Protein AF-A0A1Q8LW53-F1 (afdb_monomer_lite)

pLDDT: mean 89.35, std 13.39, range [39.31, 97.88]

Secondary structure (DSSP, 8-state):
-PPP-----GGGEE-TTT-PBEESSPPTT--GGG-SPPS-EETTSPPPPP-TTS--PPPEE---

Structure (mmCIF, N/CA/C/O backbone):
data_AF-A0A1Q8LW53-F1
#
_entry.id   AF-A0A1Q8LW53-F1
#
loop_
_atom_site.group_PDB
_atom_site.id
_atom_site.type_symbol
_atom_site.label_atom_id
_atom_site.label_alt_id
_atom_site.label_comp_id
_atom_site.label_asym_id
_atom_site.label_entity_id
_atom_site.label_seq_id
_atom_site.pdbx_PDB_ins_code
_atom_site.Cartn_x
_atom_site.Cartn_y
_atom_site.Cartn_z
_atom_site.occupancy
_atom_site.B_iso_or_equiv
_atom_site.auth_seq_id
_atom_site.auth_comp_id
_atom_site.auth_asym_id
_atom_site.auth_atom_id
_atom_site.pdbx_PDB_model_num
ATOM 1 N N . MET A 1 1 ? -2.075 29.129 15.089 1.00 39.31 1 MET A N 1
ATOM 2 C CA . MET A 1 1 ? -2.386 27.761 15.550 1.00 39.31 1 MET A CA 1
ATOM 3 C C . MET A 1 1 ? -2.112 26.826 14.389 1.00 39.31 1 MET A C 1
ATOM 5 O O . MET A 1 1 ? -2.958 26.675 13.522 1.00 39.31 1 MET A O 1
ATOM 9 N N . THR A 1 2 ? -0.894 26.303 14.286 1.00 48.09 2 THR A N 1
ATOM 10 C CA . THR A 1 2 ? -0.581 25.248 13.317 1.00 48.09 2 THR A CA 1
ATOM 11 C C . THR A 1 2 ? -1.216 23.979 13.865 1.00 48.09 2 THR A C 1
ATOM 13 O O . THR A 1 2 ? -0.892 23.592 14.987 1.00 48.09 2 THR A O 1
ATOM 16 N N . ALA A 1 3 ? -2.167 23.386 13.142 1.00 54.06 3 ALA A N 1
ATOM 17 C CA . ALA A 1 3 ? -2.668 22.063 13.488 1.00 54.06 3 ALA A CA 1
ATOM 18 C C . ALA A 1 3 ? -1.453 21.134 13.586 1.00 54.06 3 ALA A C 1
ATOM 20 O O . ALA A 1 3 ? -0.677 21.032 12.633 1.00 54.06 3 ALA A O 1
ATOM 21 N N . ALA A 1 4 ? -1.228 20.538 14.757 1.00 55.62 4 ALA A N 1
ATOM 22 C CA . ALA A 1 4 ? -0.290 19.437 14.856 1.00 55.62 4 ALA A CA 1
ATOM 23 C C . ALA A 1 4 ? -0.802 18.380 13.876 1.00 55.62 4 ALA A C 1
ATOM 25 O O . ALA A 1 4 ? -1.935 17.930 14.019 1.00 55.62 4 ALA A O 1
ATOM 26 N N . ALA A 1 5 ? -0.027 18.070 12.834 1.00 59.28 5 ALA A N 1
ATOM 27 C CA . ALA A 1 5 ? -0.338 16.940 11.977 1.00 59.28 5 ALA A CA 1
ATOM 28 C C . ALA A 1 5 ? -0.450 15.727 12.902 1.00 59.28 5 ALA A C 1
ATOM 30 O O . ALA A 1 5 ? 0.532 15.369 13.558 1.00 59.28 5 ALA A O 1
ATOM 31 N N . GLU A 1 6 ? -1.658 15.188 13.029 1.00 65.69 6 GLU A N 1
ATOM 32 C CA . GLU A 1 6 ? -1.913 14.016 13.846 1.00 65.69 6 GLU A CA 1
ATOM 33 C C . GLU A 1 6 ? -1.049 12.897 13.263 1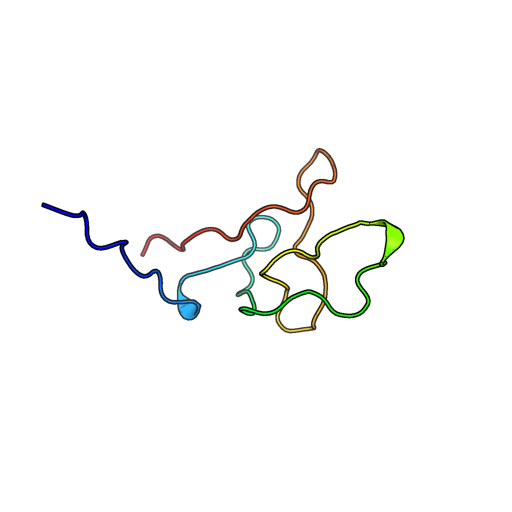.00 65.69 6 GLU A C 1
ATOM 35 O O . GLU A 1 6 ? -1.201 12.493 12.109 1.00 65.69 6 GLU A O 1
ATOM 40 N N . ARG A 1 7 ? -0.001 12.521 13.999 1.00 74.62 7 ARG A N 1
ATOM 41 C CA . ARG A 1 7 ? 0.925 11.485 13.558 1.00 74.62 7 ARG A CA 1
ATOM 42 C C . ARG A 1 7 ? 0.220 10.159 13.763 1.00 74.62 7 ARG A C 1
ATOM 44 O O . ARG A 1 7 ? 0.111 9.687 14.889 1.00 74.62 7 ARG A O 1
ATOM 51 N N . VAL A 1 8 ? -0.253 9.586 12.667 1.00 81.56 8 VAL A N 1
ATOM 52 C CA . VAL A 1 8 ? -0.819 8.243 12.658 1.00 81.56 8 VAL A CA 1
ATOM 53 C C . VAL A 1 8 ? 0.313 7.238 12.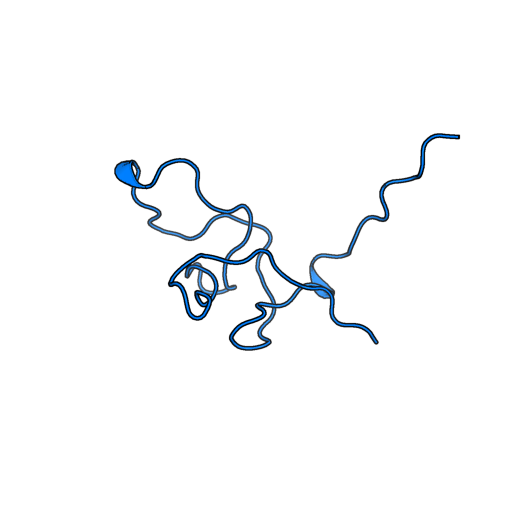842 1.00 81.56 8 VAL A C 1
ATOM 55 O O . VAL A 1 8 ? 1.292 7.231 12.091 1.00 81.56 8 VAL A O 1
ATOM 58 N N . GLU A 1 9 ? 0.183 6.385 13.851 1.00 89.56 9 GLU A N 1
ATOM 59 C CA . GLU A 1 9 ? 1.119 5.291 14.084 1.00 89.56 9 GLU A CA 1
ATOM 60 C C . GLU A 1 9 ? 1.038 4.273 12.941 1.00 89.56 9 GLU A C 1
ATOM 62 O O . GLU A 1 9 ? -0.045 3.813 12.584 1.00 89.56 9 GLU A O 1
ATOM 67 N N . LEU A 1 10 ? 2.185 3.833 12.408 1.00 91.25 10 LEU A N 1
ATOM 68 C CA . LEU A 1 10 ? 2.231 2.830 11.329 1.00 91.25 10 LEU A CA 1
ATOM 69 C C . LEU A 1 10 ? 1.478 1.540 11.702 1.00 91.25 10 LEU A C 1
ATOM 71 O O . LEU A 1 10 ? 0.908 0.868 10.848 1.00 91.25 10 LEU A O 1
ATOM 75 N N . SER A 1 11 ? 1.455 1.201 12.992 1.00 91.19 11 SER A N 1
ATOM 76 C CA . SER A 1 11 ? 0.727 0.041 13.515 1.00 91.19 11 SER A CA 1
ATOM 77 C C . SER A 1 11 ? -0.801 0.150 13.401 1.00 91.19 11 SER A C 1
ATOM 79 O O . SER A 1 11 ? -1.478 -0.876 13.479 1.00 91.19 11 SER A O 1
ATOM 81 N N . ALA A 1 12 ? -1.335 1.356 13.193 1.00 93.62 12 ALA A N 1
ATOM 82 C CA . ALA A 1 12 ? -2.751 1.619 12.965 1.00 93.62 12 ALA A CA 1
ATOM 83 C C . ALA A 1 12 ? -3.137 1.577 11.476 1.00 93.62 12 ALA A C 1
ATOM 85 O O . ALA A 1 12 ? -4.319 1.672 11.162 1.00 93.62 12 ALA A O 1
ATOM 86 N N . LEU A 1 13 ? -2.172 1.415 10.563 1.00 96.06 13 LEU A N 1
ATOM 87 C CA . LEU A 1 13 ? -2.396 1.441 9.120 1.00 96.06 13 LEU A CA 1
ATOM 88 C C . LEU A 1 13 ? -2.534 0.033 8.523 1.00 96.06 13 LEU A C 1
ATOM 90 O O . LEU A 1 13 ? -1.715 -0.862 8.764 1.00 96.06 13 LEU A O 1
ATOM 94 N N . VAL A 1 14 ? -3.549 -0.149 7.677 1.00 97.12 14 VAL A N 1
ATOM 95 C CA . VAL A 1 14 ? -3.827 -1.403 6.963 1.00 97.12 14 VAL A CA 1
ATOM 96 C C . VAL A 1 14 ? -4.064 -1.178 5.473 1.00 97.12 14 VAL A C 1
ATOM 98 O O . VAL A 1 14 ? -4.449 -0.099 5.023 1.00 97.12 14 VAL A O 1
ATOM 101 N N . CYS A 1 15 ? -3.844 -2.231 4.689 1.00 97.56 15 CYS A N 1
ATOM 102 C CA . CYS A 1 15 ? -4.221 -2.259 3.284 1.00 97.56 15 CYS A CA 1
ATOM 103 C C . CYS A 1 15 ? -5.751 -2.314 3.150 1.00 97.56 15 CYS A C 1
ATOM 105 O O . CYS A 1 15 ? -6.355 -3.245 3.689 1.00 97.56 15 CYS A O 1
ATOM 107 N N . PRO A 1 16 ? -6.385 -1.412 2.381 1.00 96.44 16 PRO A N 1
ATOM 108 C CA . PRO A 1 16 ? -7.840 -1.408 2.238 1.00 96.44 16 PRO A CA 1
ATOM 109 C C . PRO A 1 16 ? -8.380 -2.628 1.475 1.00 96.44 16 PRO A C 1
ATOM 111 O O . PRO A 1 16 ? -9.533 -2.994 1.670 1.00 96.44 16 PRO A O 1
ATOM 114 N N . GLY A 1 17 ? -7.567 -3.286 0.638 1.00 96.12 17 GLY A N 1
ATOM 115 C CA . GLY A 1 17 ? -8.019 -4.440 -0.147 1.00 96.12 17 GLY A CA 1
ATOM 116 C C . GLY A 1 17 ? -8.038 -5.769 0.615 1.00 96.12 17 GLY A C 1
ATOM 117 O O . GLY A 1 17 ? -8.883 -6.615 0.341 1.00 96.12 17 GLY A O 1
ATOM 118 N N . CYS A 1 18 ? -7.134 -5.979 1.579 1.00 96.81 18 CYS A N 1
ATOM 119 C CA . CYS A 1 18 ? -7.053 -7.250 2.318 1.00 96.81 18 CYS A CA 1
ATOM 120 C C . CYS A 1 18 ? -7.053 -7.116 3.848 1.00 96.81 18 CYS A C 1
ATOM 122 O O . CYS A 1 18 ? -6.986 -8.129 4.544 1.00 96.81 18 CYS A O 1
ATOM 124 N N . GLY A 1 19 ? -7.073 -5.894 4.388 1.00 95.75 19 GLY A N 1
ATOM 125 C CA . GLY A 1 19 ? -7.073 -5.618 5.828 1.00 95.75 19 GLY A CA 1
ATOM 126 C C . GLY A 1 19 ? -5.765 -5.949 6.554 1.00 95.75 19 GLY A C 1
ATOM 127 O O . GLY A 1 19 ? -5.696 -5.842 7.777 1.00 95.75 19 GLY A O 1
ATOM 128 N N . ARG A 1 20 ? -4.713 -6.367 5.838 1.00 96.38 20 ARG A N 1
ATOM 129 C CA . ARG A 1 20 ? -3.420 -6.712 6.448 1.00 96.38 20 ARG A CA 1
ATOM 130 C C . ARG A 1 20 ? -2.611 -5.453 6.792 1.00 96.38 20 ARG A C 1
ATOM 132 O O . ARG A 1 20 ? -2.688 -4.478 6.041 1.00 96.38 20 ARG A O 1
ATOM 139 N N . PRO A 1 21 ? -1.787 -5.480 7.859 1.00 96.12 21 PRO A N 1
ATOM 140 C CA . PRO A 1 21 ? -0.893 -4.374 8.192 1.00 96.12 21 PRO A CA 1
ATOM 141 C C . PRO A 1 21 ? 0.078 -4.036 7.057 1.00 96.12 21 PRO A C 1
ATOM 143 O O . PRO A 1 21 ? 0.552 -4.934 6.352 1.00 96.12 21 PRO A O 1
ATOM 146 N N . VAL A 1 22 ? 0.413 -2.754 6.930 1.00 97.44 22 VAL A N 1
ATOM 147 C CA . VAL A 1 22 ? 1.385 -2.259 5.941 1.00 97.44 22 VAL A CA 1
ATOM 148 C C . VAL A 1 22 ? 2.796 -2.133 6.527 1.00 97.44 22 VAL A C 1
ATOM 150 O O . VAL A 1 22 ? 2.995 -2.232 7.742 1.00 97.44 22 VAL A O 1
ATOM 153 N N . ALA A 1 23 ? 3.777 -1.937 5.652 1.00 97.12 23 ALA A N 1
ATOM 154 C CA . ALA A 1 23 ? 5.130 -1.503 5.971 1.00 97.12 23 ALA A CA 1
ATOM 155 C C . ALA A 1 23 ? 5.334 -0.058 5.489 1.00 97.12 23 ALA A C 1
ATOM 157 O O . ALA A 1 23 ? 4.820 0.331 4.439 1.00 97.12 23 ALA A O 1
ATOM 158 N N . GLY A 1 24 ? 6.071 0.738 6.269 1.00 95.75 24 GLY A N 1
ATOM 159 C CA . GLY A 1 24 ? 6.388 2.143 5.977 1.00 95.75 24 GLY A CA 1
ATOM 160 C C . GLY A 1 24 ? 7.549 2.296 4.997 1.00 95.75 24 GLY A C 1
ATOM 161 O O . GLY A 1 24 ? 8.421 3.136 5.206 1.00 95.75 24 GLY A O 1
ATOM 162 N N . GLU A 1 25 ? 7.598 1.431 3.989 1.00 95.94 25 GLU A N 1
ATOM 163 C CA . GLU A 1 25 ? 8.644 1.389 2.978 1.00 95.94 25 GLU A CA 1
ATOM 164 C C . GLU A 1 25 ? 8.055 1.089 1.590 1.00 95.94 25 GLU A C 1
ATOM 166 O O . GLU A 1 25 ? 7.008 0.433 1.487 1.00 95.94 25 GLU A O 1
ATOM 171 N N . PRO A 1 26 ? 8.717 1.545 0.512 1.00 96.38 26 PRO A N 1
ATOM 172 C CA . PRO A 1 26 ? 8.311 1.235 -0.852 1.00 96.38 26 PRO A CA 1
ATOM 173 C C . PRO A 1 26 ? 8.266 -0.269 -1.156 1.00 96.38 26 PRO A C 1
ATOM 175 O O . PRO A 1 26 ? 9.052 -1.033 -0.595 1.00 96.38 26 PRO A O 1
ATOM 178 N N . PRO A 1 27 ? 7.411 -0.710 -2.096 1.00 96.88 27 PRO A N 1
ATOM 179 C CA . PRO A 1 27 ? 7.406 -2.097 -2.540 1.00 96.88 27 PRO A CA 1
ATOM 180 C C . PRO A 1 27 ? 8.726 -2.479 -3.220 1.00 96.88 27 PRO A C 1
ATOM 182 O O . PRO A 1 27 ? 9.346 -1.688 -3.938 1.00 96.88 27 PRO A O 1
ATOM 185 N N . THR A 1 28 ? 9.126 -3.734 -3.042 1.00 96.44 28 THR A N 1
ATOM 186 C CA . THR 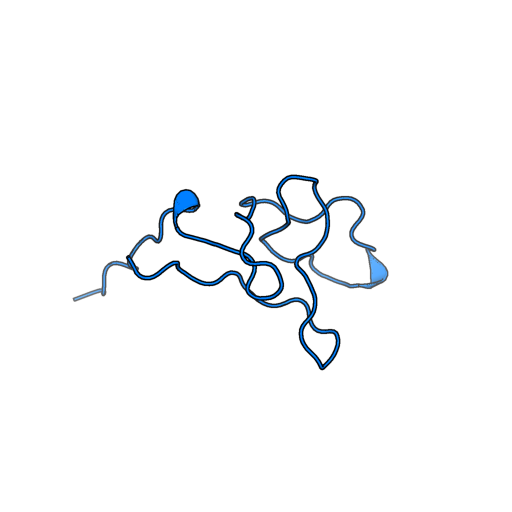A 1 28 ? 10.312 -4.307 -3.680 1.00 96.44 28 THR A CA 1
ATOM 187 C C . THR A 1 28 ? 10.064 -4.516 -5.174 1.00 96.44 28 THR A C 1
ATOM 189 O O . THR A 1 28 ? 9.015 -5.010 -5.582 1.00 96.44 28 THR A O 1
ATOM 192 N N . GLY A 1 29 ? 11.050 -4.167 -6.007 1.00 92.75 29 GLY A N 1
ATOM 193 C CA . GLY A 1 29 ? 10.987 -4.401 -7.454 1.00 92.75 29 GLY A CA 1
ATOM 194 C C . GLY A 1 29 ? 10.066 -3.447 -8.218 1.00 92.75 29 GLY A C 1
ATOM 195 O O . GLY A 1 29 ? 9.623 -3.784 -9.317 1.00 92.75 29 GLY A O 1
ATOM 196 N N . TRP A 1 30 ? 9.766 -2.268 -7.659 1.00 92.38 30 TRP A N 1
ATOM 197 C CA . TRP A 1 30 ? 8.994 -1.245 -8.363 1.00 92.38 30 TRP A CA 1
ATOM 198 C C . TRP A 1 30 ? 9.672 -0.865 -9.694 1.00 92.38 30 TRP A C 1
ATOM 200 O O . TRP A 1 30 ? 10.848 -0.498 -9.684 1.00 92.38 30 TRP A O 1
ATOM 210 N N . PRO A 1 31 ? 8.978 -0.945 -10.845 1.00 90.69 31 PRO A N 1
ATOM 211 C CA . PRO A 1 31 ? 9.607 -0.661 -12.130 1.00 90.69 31 PRO A CA 1
ATOM 212 C C . PRO A 1 31 ? 9.963 0.823 -12.273 1.00 90.69 31 PRO A C 1
ATOM 214 O O . PRO A 1 31 ? 9.082 1.666 -12.132 1.00 90.69 31 PRO A O 1
ATOM 217 N N . ASP A 1 32 ? 11.187 1.151 -12.699 1.00 89.50 32 ASP A N 1
ATOM 218 C CA . ASP A 1 32 ? 11.605 2.547 -12.949 1.00 89.50 32 ASP A CA 1
ATOM 219 C C . ASP A 1 32 ? 10.650 3.285 -13.903 1.00 89.50 32 ASP A C 1
ATOM 221 O O . ASP A 1 32 ? 10.299 4.450 -13.710 1.00 89.50 32 ASP A O 1
ATOM 225 N N . ARG A 1 33 ? 10.150 2.569 -14.919 1.00 93.19 33 ARG A N 1
ATOM 226 C CA . ARG A 1 33 ? 9.180 3.092 -15.895 1.00 93.19 33 ARG A CA 1
ATOM 227 C C . ARG A 1 33 ? 7.799 3.412 -15.309 1.00 93.19 33 ARG A C 1
ATOM 229 O O . ARG A 1 33 ? 7.013 4.075 -15.976 1.00 93.19 33 ARG A O 1
ATOM 236 N N . ALA A 1 34 ? 7.479 2.908 -14.116 1.00 87.69 34 ALA A N 1
ATOM 237 C CA . ALA A 1 34 ? 6.218 3.165 -13.419 1.00 87.69 34 ALA A CA 1
ATOM 238 C C . ALA A 1 34 ? 6.264 4.457 -12.581 1.00 87.69 34 ALA A C 1
ATOM 240 O O . ALA A 1 34 ? 5.277 4.811 -11.938 1.00 87.69 34 ALA A O 1
ATOM 241 N N . GLY A 1 35 ? 7.388 5.181 -12.607 1.00 91.19 35 GLY A N 1
ATOM 242 C CA . GLY A 1 35 ? 7.560 6.435 -11.886 1.00 91.19 35 GLY A CA 1
ATOM 243 C C . GLY A 1 35 ? 7.846 6.222 -10.401 1.00 91.19 35 GLY A C 1
ATOM 244 O O . GLY A 1 35 ? 8.379 5.191 -9.995 1.00 91.19 35 GLY A O 1
ATOM 245 N N . ARG A 1 36 ? 7.515 7.224 -9.579 1.00 92.81 36 ARG A N 1
ATOM 246 C CA . ARG A 1 36 ? 7.808 7.205 -8.140 1.00 92.81 36 ARG A CA 1
ATOM 247 C C . ARG A 1 36 ? 7.058 6.053 -7.452 1.00 92.81 36 ARG A C 1
ATOM 249 O O . ARG A 1 36 ? 5.842 5.964 -7.624 1.00 92.81 36 ARG A O 1
ATOM 256 N N . PRO A 1 37 ? 7.736 5.222 -6.643 1.00 93.31 37 PRO A N 1
ATOM 257 C CA . PRO A 1 37 ? 7.058 4.169 -5.909 1.00 93.31 37 PRO A CA 1
ATOM 258 C C . PRO A 1 37 ? 6.132 4.741 -4.820 1.00 93.31 37 PRO A C 1
ATOM 260 O O . PRO A 1 37 ? 6.396 5.831 -4.290 1.00 93.31 37 PRO A O 1
ATOM 263 N N . PRO A 1 38 ? 5.073 4.001 -4.445 1.00 93.88 38 PRO A N 1
ATOM 264 C CA . PRO A 1 38 ? 4.293 4.276 -3.244 1.00 93.88 38 PRO A CA 1
ATOM 265 C C . PRO A 1 38 ? 5.182 4.312 -1.997 1.00 93.88 38 PRO A C 1
ATOM 267 O O . PRO A 1 38 ? 6.220 3.654 -1.942 1.00 93.88 38 PRO A O 1
ATOM 270 N N . ALA A 1 39 ? 4.764 5.067 -0.982 1.00 95.31 39 ALA A N 1
ATOM 271 C CA . ALA A 1 39 ? 5.486 5.132 0.290 1.00 95.31 39 ALA A CA 1
ATOM 272 C C . ALA A 1 39 ? 5.272 3.887 1.169 1.00 95.31 39 ALA A C 1
ATOM 274 O O . ALA A 1 39 ? 6.059 3.652 2.082 1.00 95.31 39 ALA A O 1
ATOM 275 N N . PHE A 1 40 ? 4.219 3.114 0.890 1.00 96.88 40 PHE A N 1
ATOM 276 C CA . PHE A 1 40 ? 3.809 1.955 1.671 1.00 96.88 40 PHE A CA 1
ATOM 277 C C . PHE A 1 40 ? 3.721 0.698 0.811 1.00 96.88 40 PHE A C 1
ATOM 279 O O . PHE A 1 40 ? 3.403 0.743 -0.381 1.00 96.88 40 PHE A O 1
ATOM 286 N N . SER A 1 41 ? 3.941 -0.436 1.460 1.00 97.75 41 SER A N 1
ATOM 287 C CA . SER A 1 41 ? 3.863 -1.768 0.872 1.00 97.75 41 SER A CA 1
ATOM 288 C C . SER A 1 41 ? 3.237 -2.754 1.855 1.00 97.75 41 SER A C 1
ATOM 290 O O . SER A 1 41 ? 2.951 -2.432 3.013 1.00 97.75 41 SER A O 1
ATOM 292 N N . HIS A 1 42 ? 2.987 -3.974 1.398 1.00 97.88 42 HIS A N 1
ATOM 293 C CA . HIS A 1 42 ? 2.780 -5.092 2.302 1.00 97.88 42 HIS A CA 1
ATOM 294 C C . HIS A 1 42 ? 4.093 -5.464 2.993 1.00 97.88 42 HIS A C 1
ATOM 296 O O . HIS A 1 42 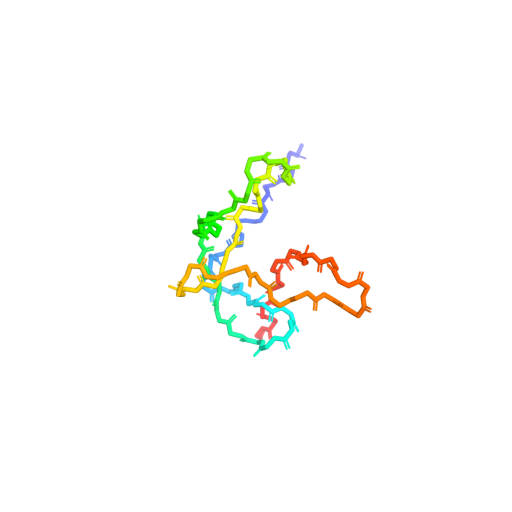? 5.179 -5.226 2.479 1.00 97.88 42 HIS A O 1
ATOM 302 N N . ARG A 1 43 ? 3.995 -6.104 4.162 1.00 96.44 43 ARG A N 1
ATOM 303 C CA . ARG A 1 43 ? 5.174 -6.533 4.938 1.00 96.44 43 ARG A CA 1
ATOM 304 C C . ARG A 1 43 ? 6.066 -7.550 4.226 1.00 96.44 43 ARG A C 1
ATOM 306 O O . ARG A 1 43 ? 7.199 -7.744 4.641 1.00 96.44 43 ARG A O 1
ATOM 313 N N . ASP A 1 44 ? 5.549 -8.218 3.201 1.00 96.19 44 ASP A N 1
ATOM 314 C CA . ASP A 1 44 ? 6.326 -9.104 2.331 1.00 96.19 44 ASP A CA 1
ATOM 315 C C . ASP A 1 44 ? 7.021 -8.351 1.178 1.00 96.19 44 ASP A C 1
ATOM 317 O O . ASP A 1 44 ? 7.633 -8.975 0.315 1.00 96.19 44 ASP A O 1
ATOM 321 N N . GLY A 1 45 ? 6.931 -7.018 1.154 1.00 96.56 45 GLY A N 1
ATOM 322 C CA . GLY A 1 45 ? 7.497 -6.152 0.126 1.00 96.56 45 GLY A CA 1
ATOM 323 C C . GLY A 1 45 ? 6.633 -6.026 -1.128 1.00 96.56 45 GLY A C 1
ATOM 324 O O . GLY A 1 45 ? 7.021 -5.306 -2.048 1.00 96.56 45 GLY A O 1
ATOM 325 N N . SER A 1 46 ? 5.475 -6.689 -1.204 1.00 96.50 46 SER A N 1
ATOM 326 C CA . SER A 1 46 ? 4.573 -6.551 -2.349 1.00 96.50 46 SER A CA 1
ATOM 327 C C . SER A 1 46 ? 3.807 -5.223 -2.329 1.00 96.50 46 SER A C 1
ATOM 329 O O . SER A 1 46 ? 3.625 -4.581 -1.292 1.00 96.50 46 SER A O 1
ATOM 331 N N . VAL A 1 47 ? 3.365 -4.776 -3.505 1.00 96.88 47 VAL A N 1
ATOM 332 C CA . VAL A 1 47 ? 2.496 -3.598 -3.630 1.00 96.88 47 VAL A CA 1
ATOM 333 C C . VAL A 1 47 ? 1.160 -3.838 -2.920 1.00 96.88 47 VAL A C 1
ATOM 335 O O . VAL A 1 47 ? 0.653 -4.958 -2.935 1.00 96.88 47 VAL A O 1
ATOM 338 N N . LEU A 1 48 ? 0.573 -2.794 -2.323 1.00 97.50 48 LEU A N 1
ATOM 339 C CA . LEU A 1 48 ? -0.766 -2.898 -1.735 1.00 97.50 48 LEU A CA 1
ATOM 340 C C . LEU A 1 48 ? -1.793 -3.368 -2.774 1.00 97.50 48 LEU A C 1
ATOM 342 O O . LEU A 1 48 ? -1.699 -3.008 -3.950 1.00 97.50 48 LEU A O 1
ATOM 346 N N . CYS A 1 49 ? -2.784 -4.143 -2.321 1.00 97.50 49 CYS A N 1
ATOM 347 C CA . CYS A 1 49 ? -3.875 -4.623 -3.168 1.00 97.50 49 CYS A CA 1
ATOM 348 C C . CYS A 1 49 ? -4.513 -3.458 -3.951 1.00 97.50 49 CYS A C 1
ATOM 350 O O . CYS A 1 49 ? -4.981 -2.507 -3.316 1.00 97.50 49 CYS A O 1
ATOM 352 N N . PRO A 1 50 ? -4.544 -3.522 -5.295 1.00 95.06 50 PRO A N 1
ATOM 353 C CA . PRO A 1 50 ? -5.166 -2.482 -6.099 1.00 95.06 50 PRO A CA 1
ATOM 354 C C . PRO A 1 50 ? -6.671 -2.351 -5.839 1.00 95.06 50 PRO A C 1
ATOM 356 O O . PRO A 1 50 ? -7.325 -3.322 -5.461 1.00 95.06 50 PRO A O 1
ATOM 359 N N . ASP A 1 51 ? -7.218 -1.161 -6.082 1.00 93.75 51 ASP A N 1
ATOM 360 C CA . ASP A 1 51 ? -8.666 -0.934 -6.109 1.00 93.75 51 ASP A CA 1
ATOM 361 C C . ASP A 1 51 ? -9.329 -1.574 -7.348 1.00 93.75 51 ASP A C 1
ATOM 363 O O . ASP A 1 51 ? -8.657 -2.093 -8.244 1.00 93.75 51 ASP A O 1
ATOM 367 N N . ASP A 1 52 ? -10.659 -1.477 -7.451 1.00 94.25 52 ASP A N 1
ATOM 368 C CA . ASP A 1 52 ? -11.434 -1.995 -8.596 1.00 94.25 52 ASP A CA 1
ATOM 369 C C . ASP A 1 52 ? -11.038 -1.372 -9.950 1.00 94.25 52 ASP A C 1
ATOM 371 O O . ASP A 1 52 ? -11.452 -1.833 -11.014 1.00 94.25 52 ASP A O 1
ATOM 375 N N . ARG A 1 53 ? -10.249 -0.295 -9.933 1.00 94.19 53 ARG A N 1
ATOM 376 C CA . ARG A 1 53 ? -9.732 0.403 -11.113 1.00 94.19 53 ARG A CA 1
ATOM 377 C C . ARG A 1 53 ? -8.245 0.117 -11.345 1.00 94.19 53 ARG A C 1
ATOM 379 O O . ARG A 1 53 ? -7.645 0.763 -12.204 1.00 94.19 53 ARG A O 1
ATOM 386 N N . GLY A 1 54 ? -7.655 -0.819 -10.603 1.00 92.06 54 GLY A N 1
ATOM 387 C CA . GLY A 1 54 ? -6.254 -1.219 -10.709 1.00 92.06 54 GLY A CA 1
ATOM 388 C C . GLY A 1 54 ? -5.256 -0.209 -10.137 1.00 92.06 54 GLY A C 1
ATOM 389 O O . GLY A 1 54 ? -4.067 -0.303 -10.438 1.00 92.06 54 GLY A O 1
ATOM 390 N N . ARG A 1 55 ? -5.696 0.771 -9.340 1.00 91.38 55 ARG A N 1
ATOM 391 C CA . ARG A 1 55 ? -4.811 1.771 -8.721 1.00 91.38 55 ARG A CA 1
ATOM 392 C C . ARG A 1 55 ? -4.289 1.260 -7.392 1.00 91.38 55 ARG A C 1
ATOM 394 O O . ARG A 1 55 ? -5.034 0.639 -6.645 1.00 91.38 55 ARG A O 1
ATOM 401 N N . VAL A 1 56 ? -3.044 1.595 -7.067 1.00 93.25 56 VAL A N 1
ATOM 402 C CA . VAL A 1 56 ? -2.481 1.332 -5.738 1.00 93.25 56 VAL A CA 1
ATOM 403 C C . VAL A 1 56 ? -3.045 2.368 -4.758 1.00 93.25 56 VAL A C 1
ATOM 405 O O . VAL A 1 56 ? -2.787 3.558 -4.955 1.00 93.25 56 VAL A O 1
ATOM 408 N N . PRO A 1 57 ? -3.834 1.960 -3.749 1.00 93.56 57 PRO A N 1
ATOM 409 C CA . PRO A 1 57 ? -4.405 2.891 -2.786 1.00 93.56 57 PRO A CA 1
ATOM 410 C C . PRO A 1 57 ? -3.376 3.296 -1.723 1.00 93.56 57 PRO A C 1
ATOM 412 O O . PRO A 1 57 ? -2.379 2.606 -1.5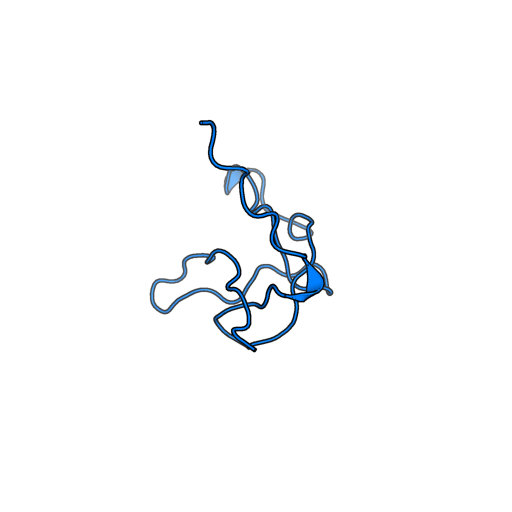07 1.00 93.56 57 PRO A O 1
ATOM 415 N N . GLU A 1 58 ? -3.662 4.385 -1.014 1.00 95.75 58 GLU A N 1
ATOM 416 C CA . GLU A 1 58 ? -2.997 4.696 0.255 1.00 95.75 58 GLU A CA 1
ATOM 417 C C . GLU A 1 58 ? -3.541 3.785 1.376 1.00 95.75 58 GLU A C 1
ATOM 419 O O . GLU A 1 58 ? -4.684 3.314 1.291 1.00 95.75 58 GLU A O 1
ATOM 424 N N . PRO A 1 59 ? -2.748 3.498 2.424 1.00 96.25 59 PRO A N 1
ATOM 425 C CA . PRO A 1 59 ? -3.235 2.755 3.578 1.00 96.25 59 PRO A CA 1
ATOM 426 C C . PRO A 1 59 ? -4.324 3.526 4.331 1.00 96.25 59 PRO A C 1
ATOM 428 O O . PRO A 1 59 ? -4.359 4.755 4.325 1.00 96.25 59 PRO A O 1
ATOM 431 N N . VAL A 1 60 ? -5.189 2.786 5.023 1.00 96.06 60 VAL A N 1
ATOM 432 C CA . VAL A 1 60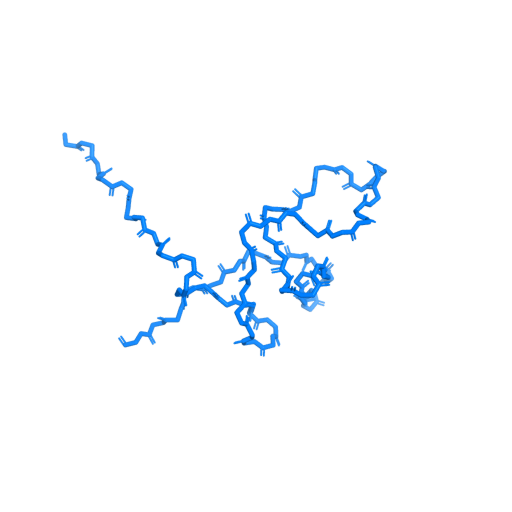 ? -6.268 3.347 5.847 1.00 96.06 60 VAL A CA 1
ATOM 433 C C . VAL A 1 60 ? -6.037 3.045 7.320 1.00 96.06 60 VAL A C 1
ATOM 435 O O . VAL A 1 60 ? -5.470 2.010 7.673 1.00 96.06 60 VAL A O 1
ATOM 438 N N . GLU A 1 61 ? -6.491 3.951 8.178 1.00 94.69 61 GLU A N 1
ATOM 439 C CA . GLU A 1 61 ? -6.472 3.767 9.624 1.00 94.69 61 GLU A CA 1
ATOM 440 C C . GLU A 1 61 ? -7.524 2.751 10.071 1.00 94.69 61 GLU A C 1
ATOM 442 O O . GLU A 1 61 ? -8.670 2.762 9.617 1.00 94.69 61 GLU A O 1
ATOM 447 N N . VAL A 1 62 ? -7.147 1.883 11.007 1.00 87.56 62 VAL A N 1
ATOM 448 C CA . VAL A 1 62 ? -8.097 1.041 11.730 1.00 87.56 62 VAL A CA 1
ATOM 449 C C . VAL A 1 62 ? -8.735 1.893 12.820 1.00 87.56 62 VAL A C 1
ATOM 451 O O . VAL A 1 62 ? -8.113 2.152 13.850 1.00 87.56 62 VAL A O 1
ATOM 454 N N . LEU A 1 63 ? -9.984 2.304 12.609 1.00 70.56 63 LEU A N 1
ATOM 455 C CA . LEU A 1 63 ? -10.799 2.895 13.669 1.00 70.56 63 LEU A CA 1
ATOM 456 C C . LEU A 1 63 ? -11.016 1.826 14.752 1.00 70.56 63 LEU A C 1
ATOM 458 O O . LEU A 1 63 ? -11.609 0.779 14.477 1.00 70.56 63 LEU A O 1
ATOM 462 N N . ARG A 1 64 ? -10.477 2.059 15.950 1.00 59.12 64 ARG A N 1
ATOM 463 C CA . ARG A 1 64 ? -10.688 1.220 17.136 1.00 59.12 64 ARG A CA 1
ATOM 464 C C . ARG A 1 64 ? -11.688 1.857 18.083 1.00 59.12 64 ARG A C 1
ATOM 466 O O . ARG A 1 64 ? -11.673 3.102 18.185 1.00 59.12 64 ARG A O 1
#

Radius of gyration: 13.02 Å; chains: 1; bounding box: 23×37×33 Å

Foldseek 3Di:
DPPPPPDDDQQQWAQPVPRARKDQDFAPPDDVVVPDTDRIDHPVRHQGDADPVRHRDDTDGDDD

Sequence (64 aa):
MTAAAERVELSALVCPGCGRPVAGEPPTGWPDRAGRPPAFSHRDGSVLCPDDRGRVPEPVEVLR